Protein AF-A0A7C3SWM1-F1 (afdb_monomer_lite)

Secondary structure (DSSP, 8-state):
-EE-TTT--EE-GGGSEEEEESSSSSSEEEEE-TTT--EEEEEHHHHHTTSS----SS---TTTT----------

Foldseek 3Di:
DDADPPPRDDDDPVQWAWDAAPDPDAQWTWTAHPPPRDIDIDRPVVVQVPDDDDCDPPDPDVCVPDDDDDPDDDD

pLDDT: mean 76.09, std 18.01, range [44.25, 95.5]

Sequence (75 aa):
MVTCYRCGKSGTLAEFTYVGRAVEVGPVTLRSCPACGELLVVDELELELDGPPSPAPWGTGELWGRKFTFENGEV

Radius of gyration: 21.14 Å; chains: 1; bounding box: 69×39×18 Å

Structure (mmCIF, N/CA/C/O backbone):
data_AF-A0A7C3SWM1-F1
#
_entry.id   AF-A0A7C3SWM1-F1
#
loop_
_atom_site.group_PDB
_atom_site.id
_atom_site.type_symbol
_atom_site.label_atom_id
_atom_site.label_alt_id
_atom_site.label_comp_id
_atom_site.label_asym_id
_atom_site.label_entity_id
_atom_site.label_seq_id
_atom_site.pdbx_PDB_ins_code
_atom_site.Cartn_x
_atom_site.Cartn_y
_atom_site.Cartn_z
_atom_site.occupancy
_atom_site.B_iso_or_equiv
_atom_site.auth_seq_id
_atom_site.auth_comp_id
_atom_site.auth_asym_id
_atom_site.auth_atom_id
_atom_site.pdbx_PDB_model_num
ATOM 1 N N . MET A 1 1 ? -3.751 10.213 0.907 1.00 81.12 1 MET A 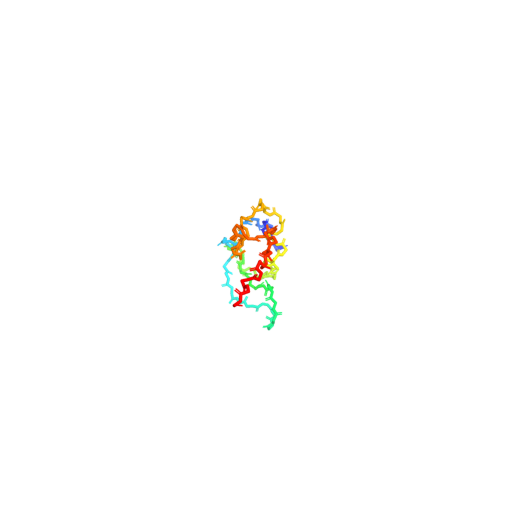N 1
ATOM 2 C CA . MET A 1 1 ? -4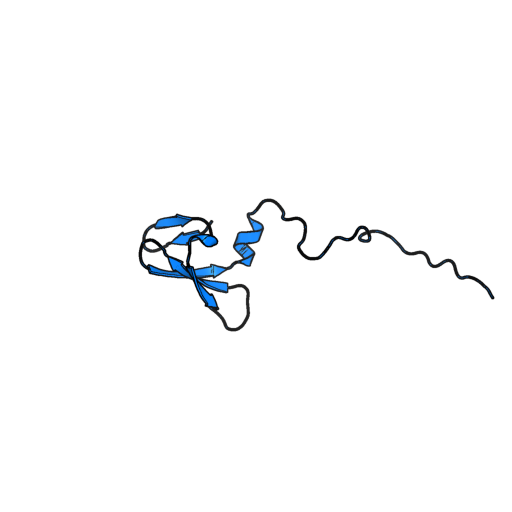.661 9.283 1.632 1.00 81.12 1 MET A CA 1
ATOM 3 C C . MET A 1 1 ? -5.027 8.134 0.703 1.00 81.12 1 MET A C 1
ATOM 5 O O . MET A 1 1 ? -5.153 8.375 -0.487 1.00 81.12 1 MET A O 1
ATOM 9 N N . VAL A 1 2 ? -5.189 6.913 1.216 1.00 87.88 2 VAL A N 1
ATOM 10 C CA . VAL A 1 2 ? -5.524 5.710 0.429 1.00 87.88 2 VAL A CA 1
ATOM 11 C C . VAL A 1 2 ? -6.979 5.332 0.678 1.00 87.88 2 VAL A C 1
ATOM 13 O O . VAL A 1 2 ? -7.431 5.364 1.821 1.00 87.88 2 VAL A O 1
ATOM 16 N N . THR A 1 3 ? -7.708 4.961 -0.377 1.00 91.31 3 THR A N 1
ATOM 17 C CA . THR A 1 3 ? -9.103 4.509 -0.277 1.00 91.31 3 THR A CA 1
ATOM 18 C C . THR A 1 3 ? -9.257 3.127 -0.896 1.00 91.31 3 THR A C 1
ATOM 20 O O . THR A 1 3 ? -8.835 2.888 -2.024 1.00 91.31 3 THR A O 1
ATOM 23 N N . CYS A 1 4 ? -9.875 2.204 -0.160 1.00 93.38 4 CYS A N 1
ATOM 24 C CA . CYS A 1 4 ? -10.176 0.870 -0.658 1.00 93.38 4 CYS A CA 1
ATOM 25 C C . CYS A 1 4 ? -11.321 0.922 -1.677 1.00 93.38 4 CYS A C 1
ATOM 27 O O . CYS A 1 4 ? -12.441 1.290 -1.323 1.00 93.38 4 CYS A O 1
ATOM 29 N N . TYR A 1 5 ? -11.073 0.474 -2.911 1.00 91.44 5 TYR A N 1
ATOM 30 C CA . TYR A 1 5 ? -12.087 0.439 -3.975 1.00 91.44 5 TYR A CA 1
ATOM 31 C C . TYR A 1 5 ? -13.250 -0.522 -3.683 1.00 91.44 5 TYR A C 1
ATOM 33 O O . TYR A 1 5 ? -14.329 -0.368 -4.247 1.00 91.44 5 TYR A O 1
ATOM 41 N N . ARG A 1 6 ? -13.047 -1.520 -2.809 1.00 93.94 6 ARG A N 1
ATOM 42 C CA . ARG A 1 6 ? -14.055 -2.546 -2.514 1.00 93.94 6 ARG A CA 1
ATOM 43 C C . ARG A 1 6 ? -15.012 -2.157 -1.391 1.00 93.94 6 ARG A C 1
ATOM 45 O O . ARG A 1 6 ? -16.212 -2.347 -1.535 1.00 93.94 6 ARG A O 1
ATOM 52 N N . CYS A 1 7 ? -14.498 -1.661 -0.264 1.00 94.25 7 CYS A N 1
ATOM 53 C CA . CYS A 1 7 ? -15.319 -1.344 0.916 1.00 94.25 7 CYS A CA 1
ATOM 54 C C . CYS A 1 7 ? -15.456 0.159 1.196 1.00 94.25 7 CYS A C 1
ATOM 56 O O . CYS A 1 7 ? -16.180 0.537 2.112 1.00 94.25 7 CYS A O 1
ATOM 58 N N . GLY A 1 8 ? -14.746 1.017 0.457 1.00 92.69 8 GLY A N 1
ATOM 59 C CA . GLY A 1 8 ? -14.783 2.470 0.635 1.00 92.69 8 GLY A CA 1
ATOM 60 C C . GLY A 1 8 ? -14.030 2.993 1.862 1.00 92.69 8 GLY A C 1
ATOM 61 O O . GLY A 1 8 ? -14.028 4.198 2.095 1.00 92.69 8 GLY A O 1
ATOM 62 N N . LYS A 1 9 ? -13.371 2.129 2.650 1.00 92.19 9 LYS A N 1
ATOM 63 C CA . LYS A 1 9 ? -12.527 2.546 3.782 1.00 92.19 9 LYS A CA 1
ATOM 64 C C . LYS A 1 9 ? -11.398 3.443 3.272 1.00 92.19 9 LYS A C 1
ATOM 66 O O . LYS A 1 9 ? -10.587 2.996 2.460 1.00 92.19 9 LYS A O 1
ATOM 71 N N . SER A 1 10 ? -11.327 4.667 3.779 1.00 92.56 10 SER A N 1
ATOM 72 C CA . SER A 1 10 ? -10.214 5.592 3.570 1.00 92.56 10 SER A CA 1
ATOM 73 C C . SER A 1 10 ? -9.325 5.668 4.814 1.00 92.56 10 SER A C 1
ATOM 75 O O . SER A 1 10 ? -9.790 5.438 5.933 1.00 92.56 10 SER A O 1
ATOM 77 N N . GLY A 1 11 ? -8.038 5.946 4.613 1.00 90.19 11 GLY A N 1
ATOM 78 C CA . GLY A 1 11 ? -7.058 6.068 5.691 1.00 90.19 11 GLY A CA 1
ATOM 79 C C . GLY A 1 11 ? -5.677 6.505 5.205 1.00 90.19 11 GLY A C 1
ATOM 80 O O . GLY A 1 11 ? -5.447 6.780 4.022 1.00 90.19 11 GLY A O 1
ATOM 81 N N . THR A 1 12 ? -4.741 6.592 6.138 1.00 89.19 12 THR A N 1
ATOM 82 C CA . THR A 1 12 ? -3.316 6.802 5.860 1.00 89.19 12 THR A CA 1
ATOM 83 C C . THR A 1 12 ? -2.666 5.513 5.357 1.00 89.19 12 THR A C 1
ATOM 85 O O . THR A 1 12 ? -3.160 4.423 5.627 1.00 89.19 12 THR A O 1
ATOM 88 N N . LEU A 1 13 ? -1.530 5.608 4.654 1.00 86.81 13 LEU A N 1
ATOM 89 C CA . LEU A 1 13 ? -0.772 4.427 4.211 1.00 86.81 13 LEU A CA 1
ATOM 90 C C . LEU A 1 13 ? -0.478 3.467 5.374 1.00 86.81 13 LEU A C 1
ATOM 92 O O . LEU A 1 13 ? -0.632 2.262 5.217 1.00 86.81 13 LEU A O 1
ATOM 96 N N . ALA A 1 14 ? -0.115 3.995 6.547 1.00 87.38 14 ALA A N 1
ATOM 97 C CA . ALA A 1 14 ? 0.221 3.210 7.735 1.00 87.38 14 ALA A CA 1
ATOM 98 C C . ALA A 1 14 ? -0.920 2.299 8.227 1.00 87.38 14 ALA A C 1
ATOM 100 O O . ALA A 1 14 ? -0.653 1.263 8.830 1.00 87.38 14 ALA A O 1
ATOM 101 N N . GLU A 1 15 ? -2.177 2.650 7.947 1.00 90.19 15 GLU A N 1
ATOM 102 C CA . GLU A 1 15 ? -3.339 1.827 8.302 1.00 90.19 15 GLU A CA 1
ATOM 103 C C . GLU A 1 15 ? -3.540 0.635 7.353 1.00 90.19 15 GLU A C 1
ATOM 105 O O . GLU A 1 15 ? -4.224 -0.323 7.708 1.00 90.19 15 GLU A O 1
ATOM 110 N N . PHE A 1 16 ? -2.948 0.671 6.156 1.00 92.75 16 PHE A N 1
ATOM 111 C CA . PHE A 1 16 ? -3.006 -0.412 5.178 1.00 92.75 16 PHE A CA 1
ATOM 112 C C . PHE A 1 16 ? -1.747 -1.273 5.281 1.00 92.75 16 PHE A C 1
ATOM 114 O O . PHE A 1 16 ? -0.632 -0.807 5.025 1.00 92.75 16 PHE A O 1
ATOM 121 N N . THR A 1 17 ? -1.926 -2.545 5.642 1.00 93.81 17 THR A N 1
ATOM 122 C CA . THR A 1 17 ? -0.820 -3.470 5.913 1.00 93.81 17 THR A CA 1
ATOM 123 C C . THR A 1 17 ? -0.008 -3.724 4.651 1.00 93.81 17 THR A C 1
ATOM 125 O O . THR A 1 17 ? -0.554 -4.158 3.639 1.00 93.81 17 THR A O 1
ATOM 128 N N . TYR A 1 18 ? 1.301 -3.482 4.707 1.00 93.38 18 TYR A N 1
ATOM 129 C CA . TYR A 1 18 ? 2.205 -3.801 3.605 1.00 93.38 18 TYR A CA 1
ATOM 130 C C . TYR A 1 18 ? 2.296 -5.317 3.402 1.00 93.38 18 TYR A C 1
ATOM 132 O O . TYR A 1 18 ? 2.560 -6.056 4.349 1.00 93.38 18 TYR A O 1
ATOM 140 N N . VAL A 1 19 ? 2.081 -5.766 2.165 1.00 94.44 19 VAL A N 1
ATOM 141 C CA . VAL A 1 19 ? 2.173 -7.180 1.775 1.00 94.44 19 VAL A CA 1
ATOM 142 C C . VAL A 1 19 ? 3.450 -7.430 0.981 1.00 94.44 19 VAL A C 1
ATOM 144 O O . VAL A 1 19 ? 4.148 -8.412 1.219 1.00 94.44 19 VAL A O 1
ATOM 147 N N . GLY A 1 20 ? 3.780 -6.540 0.046 1.00 92.19 20 GLY A N 1
ATOM 148 C CA . GLY A 1 20 ? 4.941 -6.710 -0.817 1.00 92.19 20 GLY A CA 1
ATOM 149 C C . GLY A 1 20 ? 5.026 -5.649 -1.903 1.00 92.19 20 GLY A C 1
ATOM 150 O O . GLY A 1 20 ? 4.267 -4.681 -1.916 1.00 92.19 20 GLY A O 1
ATOM 151 N N . ARG A 1 21 ? 5.942 -5.850 -2.847 1.00 91.00 21 ARG A N 1
ATOM 152 C CA . ARG A 1 21 ? 6.007 -5.036 -4.063 1.00 91.00 21 ARG A CA 1
ATOM 153 C C . ARG A 1 21 ? 4.969 -5.528 -5.065 1.00 91.00 21 ARG A C 1
ATOM 155 O O . ARG A 1 21 ? 4.797 -6.735 -5.214 1.00 91.00 21 ARG A O 1
ATOM 162 N N . ALA A 1 22 ? 4.298 -4.605 -5.750 1.00 89.38 22 ALA A N 1
ATOM 163 C CA . ALA A 1 22 ? 3.361 -4.962 -6.817 1.00 89.38 22 ALA A CA 1
ATOM 164 C C . ALA A 1 22 ? 4.079 -5.249 -8.148 1.00 89.38 22 ALA A C 1
ATOM 166 O O . ALA A 1 22 ? 3.564 -5.980 -8.988 1.00 89.38 22 ALA A O 1
ATOM 167 N N . VAL A 1 23 ? 5.275 -4.683 -8.324 1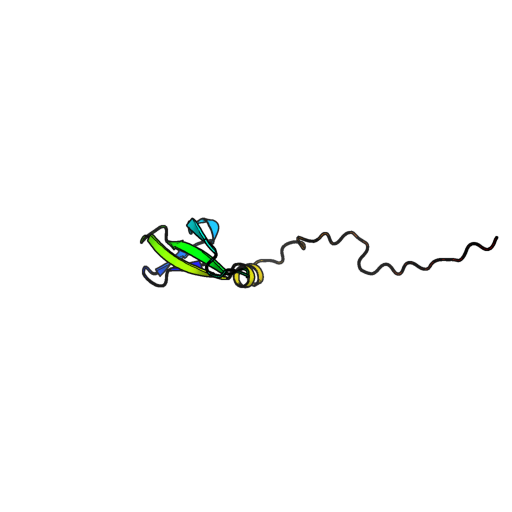.00 86.19 23 VAL A N 1
ATOM 168 C CA . VAL A 1 23 ? 6.140 -4.834 -9.502 1.00 86.19 23 VAL A CA 1
ATOM 169 C C . VAL A 1 23 ? 7.583 -5.089 -9.058 1.00 86.19 23 VAL A C 1
ATOM 171 O O . VAL A 1 23 ? 7.966 -4.727 -7.946 1.00 86.19 23 VAL A O 1
ATOM 174 N N . GLU A 1 24 ? 8.408 -5.701 -9.912 1.00 81.88 24 GLU A N 1
ATOM 175 C CA . GLU A 1 24 ? 9.803 -6.026 -9.563 1.00 81.88 24 GLU A CA 1
ATOM 176 C C . GLU A 1 24 ? 10.658 -4.773 -9.290 1.00 81.88 24 GLU A C 1
ATOM 178 O O . GLU A 1 24 ? 11.535 -4.789 -8.419 1.00 81.88 24 GLU A O 1
ATOM 183 N N . VAL A 1 25 ? 10.365 -3.670 -9.990 1.00 78.81 25 VAL A N 1
ATOM 184 C CA . VAL A 1 25 ? 11.086 -2.394 -9.903 1.00 78.81 25 VAL A CA 1
ATOM 185 C C . VAL A 1 25 ? 10.091 -1.231 -9.884 1.00 78.81 25 VAL A C 1
ATOM 187 O O . VAL A 1 25 ? 9.270 -1.116 -10.789 1.00 78.81 25 VAL A O 1
ATOM 190 N N . GLY A 1 26 ? 10.182 -0.358 -8.877 1.00 79.56 26 GLY A N 1
ATOM 191 C CA . GLY A 1 26 ? 9.369 0.860 -8.758 1.00 79.56 26 GLY A CA 1
ATOM 192 C C . GLY A 1 26 ? 8.811 1.100 -7.346 1.00 79.56 26 GLY A C 1
ATOM 193 O O . GLY A 1 26 ? 8.963 0.234 -6.481 1.00 79.56 26 GLY A O 1
ATOM 194 N N . PR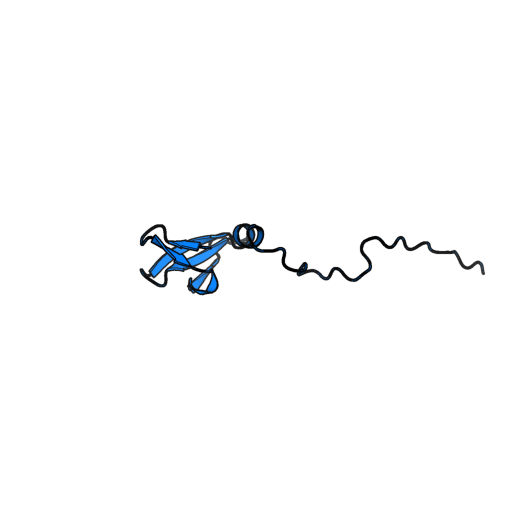O A 1 27 ? 8.165 2.261 -7.107 1.00 84.88 27 PRO A N 1
ATOM 195 C CA . PRO A 1 27 ? 7.572 2.640 -5.816 1.00 84.88 27 PRO A CA 1
ATOM 196 C C . PRO A 1 27 ? 6.184 2.020 -5.574 1.00 84.88 27 PRO A C 1
ATOM 198 O O . PRO A 1 27 ? 5.495 2.364 -4.616 1.00 84.88 27 PRO A O 1
ATOM 201 N N . VAL A 1 28 ? 5.741 1.121 -6.456 1.00 90.56 28 VAL A N 1
ATOM 202 C CA . VAL A 1 28 ? 4.396 0.555 -6.395 1.00 90.56 28 VAL A CA 1
ATOM 203 C C . VAL A 1 28 ? 4.371 -0.639 -5.445 1.00 90.56 28 VAL A C 1
ATOM 205 O O . VAL A 1 28 ? 5.005 -1.678 -5.673 1.00 90.56 28 VAL A O 1
ATOM 208 N N . THR A 1 29 ? 3.591 -0.507 -4.380 1.00 92.88 29 THR A N 1
ATOM 209 C CA . THR A 1 29 ? 3.446 -1.515 -3.333 1.00 92.88 29 THR A CA 1
ATOM 210 C C . THR A 1 29 ? 2.065 -2.145 -3.343 1.00 92.88 29 THR A C 1
ATOM 212 O O . THR A 1 29 ? 1.087 -1.585 -3.833 1.00 92.88 29 THR A O 1
ATOM 215 N N . LEU A 1 30 ? 1.999 -3.358 -2.813 1.00 94.19 30 LEU A N 1
ATOM 216 C CA . LEU A 1 30 ? 0.785 -4.126 -2.636 1.00 94.19 30 LEU A CA 1
ATOM 217 C C . LEU A 1 30 ? 0.450 -4.107 -1.144 1.00 94.19 30 LEU A C 1
ATOM 219 O O . LEU A 1 30 ? 1.260 -4.518 -0.306 1.00 94.19 30 LEU A O 1
ATOM 223 N N . ARG A 1 31 ? -0.724 -3.578 -0.802 1.00 94.25 31 ARG A N 1
ATOM 224 C CA . ARG A 1 31 ? -1.172 -3.382 0.581 1.00 94.25 31 ARG A CA 1
ATOM 225 C C . ARG A 1 31 ? -2.552 -3.990 0.808 1.00 94.25 31 ARG A C 1
ATOM 227 O O . ARG A 1 31 ? -3.376 -4.019 -0.099 1.00 94.25 31 ARG A O 1
ATOM 234 N N . SER A 1 32 ? -2.812 -4.471 2.018 1.00 95.06 32 SER A N 1
ATOM 235 C CA . SER A 1 32 ? -4.087 -5.075 2.410 1.00 95.06 32 SER A CA 1
ATOM 236 C C . SER A 1 32 ? -4.959 -4.083 3.179 1.00 95.06 32 SER A C 1
ATOM 238 O O . SER A 1 32 ? -4.485 -3.364 4.064 1.00 95.06 32 SER A O 1
ATOM 240 N N . CYS A 1 33 ? -6.247 -4.034 2.837 1.00 95.50 33 CYS A N 1
ATOM 241 C CA . CYS A 1 33 ? -7.230 -3.214 3.527 1.00 95.50 33 CYS A CA 1
ATOM 242 C C . CYS A 1 33 ? -7.526 -3.769 4.930 1.00 95.50 33 CYS A C 1
ATOM 244 O O . CYS A 1 33 ? -7.971 -4.912 5.039 1.00 95.50 33 CYS A O 1
ATOM 246 N N . PRO A 1 34 ? -7.429 -2.956 5.998 1.00 93.88 34 PRO A N 1
ATOM 247 C CA . PRO A 1 34 ? -7.693 -3.425 7.361 1.00 93.88 34 PRO A CA 1
ATOM 248 C C . PRO A 1 34 ? -9.170 -3.770 7.615 1.00 93.88 34 PRO A C 1
ATOM 250 O O . PRO A 1 34 ? -9.483 -4.445 8.589 1.00 93.88 34 PRO A O 1
ATOM 253 N N . ALA A 1 35 ? -10.092 -3.291 6.772 1.00 94.19 35 ALA A N 1
ATOM 254 C CA . ALA A 1 35 ? -11.529 -3.487 6.965 1.00 94.19 35 ALA A CA 1
ATOM 255 C C . ALA A 1 35 ? -12.077 -4.739 6.266 1.00 94.19 35 ALA A C 1
ATOM 257 O O . ALA A 1 35 ? -12.943 -5.413 6.812 1.00 94.19 35 ALA A O 1
ATOM 258 N N . CYS A 1 36 ? -11.611 -5.039 5.051 1.00 95.06 36 CYS A N 1
ATOM 259 C CA . CYS A 1 36 ? -12.135 -6.148 4.246 1.00 95.06 36 CYS A CA 1
ATOM 260 C C . CYS A 1 36 ? -11.068 -7.150 3.783 1.00 95.06 36 CYS A C 1
ATOM 262 O O . CYS A 1 36 ? -11.415 -8.125 3.123 1.00 95.06 36 CYS A O 1
ATOM 264 N N . GLY A 1 37 ? -9.789 -6.910 4.088 1.00 92.94 37 GLY A N 1
ATOM 265 C CA . GLY A 1 37 ? -8.663 -7.746 3.659 1.00 92.94 37 GLY A CA 1
ATOM 266 C C . GLY A 1 37 ? -8.285 -7.609 2.181 1.00 92.94 37 GLY A C 1
ATOM 267 O O . GLY A 1 37 ? -7.320 -8.234 1.749 1.00 92.94 37 GLY A O 1
ATOM 268 N N . GLU A 1 38 ? -9.011 -6.793 1.409 1.00 95.44 38 GLU A N 1
ATOM 269 C CA . GLU A 1 38 ? -8.788 -6.637 -0.031 1.00 95.44 38 GLU A CA 1
ATOM 270 C C . GLU A 1 38 ? -7.391 -6.103 -0.342 1.00 95.44 38 GLU A C 1
ATOM 272 O O . GLU A 1 38 ? -6.885 -5.227 0.366 1.00 95.44 38 GLU A O 1
ATOM 277 N N . LEU A 1 39 ? -6.793 -6.606 -1.421 1.00 93.88 39 LEU A N 1
ATOM 278 C CA . LEU A 1 39 ? -5.474 -6.184 -1.863 1.00 93.88 39 LEU A CA 1
ATOM 279 C C . LEU A 1 39 ? -5.573 -4.975 -2.796 1.00 93.88 39 LEU A C 1
ATOM 281 O O . LEU A 1 39 ? -6.410 -4.902 -3.698 1.00 93.88 39 LEU A O 1
ATOM 285 N N . LEU A 1 40 ? -4.697 -4.011 -2.550 1.00 92.56 40 LEU A N 1
ATOM 286 C CA . LEU A 1 40 ? -4.660 -2.708 -3.189 1.00 92.56 40 LEU A CA 1
ATOM 287 C C . LEU A 1 40 ? -3.255 -2.472 -3.723 1.00 92.56 40 LEU A C 1
ATOM 289 O O . LEU A 1 40 ? -2.272 -2.702 -3.018 1.00 92.56 40 LEU A O 1
ATOM 293 N N . VAL A 1 41 ? -3.178 -1.988 -4.955 1.00 92.19 41 VAL A N 1
ATOM 294 C CA . VAL A 1 41 ? -1.935 -1.502 -5.548 1.00 92.19 41 VAL A CA 1
ATOM 295 C C . VAL A 1 41 ? -1.847 -0.012 -5.255 1.00 92.19 41 VAL A C 1
ATOM 297 O O . VAL A 1 41 ? -2.796 0.723 -5.523 1.00 92.19 41 VAL A O 1
ATOM 300 N N . VAL A 1 42 ? -0.742 0.418 -4.658 1.00 89.94 42 VAL A N 1
ATOM 301 C CA . VAL A 1 42 ? -0.555 1.789 -4.191 1.00 89.94 42 VAL A CA 1
ATOM 302 C C . VAL A 1 42 ? 0.798 2.303 -4.663 1.00 89.94 42 VAL A C 1
ATOM 304 O O . VAL A 1 42 ? 1.825 1.707 -4.338 1.00 89.94 42 VAL A O 1
ATOM 307 N N . ASP A 1 43 ? 0.797 3.399 -5.420 1.00 88.62 43 ASP A N 1
ATOM 308 C CA . ASP A 1 43 ? 2.015 4.145 -5.730 1.00 88.62 43 ASP A CA 1
ATOM 309 C C . ASP A 1 43 ? 2.364 5.039 -4.535 1.00 88.62 43 ASP A C 1
ATOM 311 O O . ASP A 1 43 ? 1.606 5.938 -4.165 1.00 88.62 43 ASP A O 1
ATOM 315 N N . GLU A 1 44 ? 3.476 4.735 -3.866 1.00 78.69 44 GLU A N 1
ATOM 316 C CA . GLU A 1 44 ? 3.886 5.483 -2.677 1.00 78.69 44 GLU A CA 1
ATOM 317 C C . GLU A 1 44 ? 4.425 6.874 -3.026 1.00 78.69 44 GLU A C 1
ATOM 319 O O . GLU A 1 44 ? 4.240 7.800 -2.240 1.00 78.69 44 GLU A O 1
ATOM 324 N N . LEU A 1 45 ? 5.007 7.048 -4.216 1.00 75.12 45 LEU A N 1
ATOM 325 C CA . LEU A 1 45 ? 5.628 8.302 -4.635 1.00 75.12 45 LEU A CA 1
ATOM 326 C C . LEU A 1 45 ? 4.576 9.349 -5.013 1.00 75.12 45 LEU A C 1
ATOM 328 O O . LEU A 1 45 ? 4.709 10.519 -4.655 1.00 75.12 45 LEU A O 1
ATOM 332 N N . GLU A 1 46 ? 3.502 8.935 -5.690 1.00 66.56 46 GLU A N 1
ATOM 333 C CA . GLU A 1 46 ? 2.381 9.835 -5.992 1.00 66.56 46 GLU A CA 1
ATOM 334 C C . GLU A 1 46 ? 1.685 10.336 -4.718 1.00 66.56 46 GLU A C 1
ATOM 336 O O . GLU A 1 46 ? 1.224 11.473 -4.664 1.00 66.56 46 GLU A O 1
ATOM 341 N N . LEU A 1 47 ? 1.658 9.526 -3.655 1.00 62.97 47 LEU A N 1
ATOM 342 C CA . LEU A 1 47 ? 1.044 9.909 -2.381 1.00 62.97 47 LEU A CA 1
ATOM 343 C C . LEU A 1 47 ? 1.886 10.888 -1.556 1.00 62.97 47 LEU A C 1
ATOM 345 O O . LEU A 1 47 ? 1.321 11.612 -0.734 1.00 62.97 47 LEU A O 1
ATOM 349 N N . GLU A 1 48 ? 3.205 10.915 -1.751 1.00 59.28 48 GLU A N 1
ATOM 350 C CA . GLU A 1 48 ? 4.107 11.860 -1.081 1.00 59.28 48 GLU A CA 1
ATOM 351 C C . GLU A 1 48 ? 4.051 13.268 -1.694 1.00 59.28 48 GLU A C 1
ATOM 353 O O . GLU A 1 48 ? 4.302 14.249 -0.993 1.00 59.28 48 GLU A O 1
ATOM 358 N N . LEU A 1 49 ? 3.662 13.391 -2.968 1.00 56.31 49 LEU A N 1
ATOM 359 C CA . LEU A 1 49 ? 3.531 14.680 -3.662 1.00 56.31 49 LEU A CA 1
ATOM 360 C C . LEU A 1 49 ? 2.343 15.528 -3.164 1.00 56.31 49 LEU A C 1
ATOM 362 O O . LEU A 1 49 ? 2.375 16.749 -3.296 1.00 56.31 49 LEU A O 1
ATOM 366 N N . ASP A 1 50 ? 1.331 14.902 -2.556 1.00 52.84 50 ASP A N 1
ATOM 367 C CA . ASP A 1 50 ? 0.148 15.562 -1.974 1.00 52.84 50 ASP A CA 1
ATOM 368 C C . ASP A 1 50 ? 0.322 15.944 -0.481 1.00 52.84 50 ASP A C 1
ATOM 370 O O . ASP A 1 50 ? -0.605 16.446 0.163 1.00 52.84 50 ASP A O 1
ATOM 374 N N . GLY A 1 51 ? 1.496 15.693 0.110 1.00 48.03 51 GLY A N 1
ATOM 375 C CA . GLY A 1 51 ? 1.831 16.091 1.483 1.00 48.03 51 GLY A CA 1
ATOM 376 C C . GLY A 1 51 ? 2.401 17.516 1.579 1.00 48.03 51 GLY A C 1
ATOM 377 O O . GLY A 1 51 ? 2.900 18.049 0.586 1.00 48.03 51 GLY A O 1
ATOM 378 N N . PRO A 1 52 ? 2.383 18.166 2.766 1.00 52.09 52 PRO A N 1
ATOM 379 C CA . PRO A 1 52 ? 3.200 19.363 2.971 1.00 52.09 52 PRO A CA 1
ATOM 380 C C . PRO A 1 52 ? 4.656 19.012 2.633 1.00 52.09 52 PRO A C 1
ATOM 382 O O . PRO A 1 52 ? 5.084 17.911 2.983 1.00 52.09 52 PRO A O 1
ATOM 385 N N . PRO A 1 53 ? 5.413 19.900 1.964 1.00 50.06 53 PRO A N 1
ATOM 386 C CA . PRO A 1 53 ? 6.754 19.579 1.499 1.00 50.06 53 PRO A CA 1
ATOM 387 C C . PRO A 1 53 ? 7.607 19.132 2.686 1.00 50.06 53 PRO A C 1
ATOM 389 O O . PRO A 1 53 ? 7.969 19.932 3.551 1.00 50.06 53 PRO A O 1
ATOM 392 N N . SER A 1 54 ? 7.902 17.835 2.739 1.00 53.88 54 SER A N 1
ATOM 393 C CA . SER A 1 54 ? 8.908 17.278 3.629 1.00 53.88 54 SER A CA 1
ATOM 394 C C . SER A 1 54 ? 10.216 18.032 3.377 1.00 53.88 54 SER A C 1
ATOM 396 O O . SER A 1 54 ? 10.557 18.261 2.210 1.00 53.88 54 SER A O 1
ATOM 398 N N . PRO A 1 55 ? 10.989 18.418 4.409 1.00 53.84 55 PRO A N 1
ATOM 399 C CA . PRO A 1 55 ? 12.353 18.860 4.169 1.00 53.84 55 PRO A CA 1
ATOM 400 C C . PRO A 1 55 ? 13.074 17.707 3.462 1.00 53.84 55 PRO A C 1
ATOM 402 O O . PRO A 1 55 ? 13.024 16.569 3.926 1.00 53.84 55 PRO A O 1
ATOM 405 N N . ALA A 1 56 ? 13.633 17.998 2.287 1.00 54.34 56 ALA A N 1
ATOM 406 C CA . ALA A 1 56 ? 14.165 17.022 1.346 1.00 54.34 56 ALA A CA 1
ATOM 407 C C . ALA A 1 56 ? 14.954 15.896 2.056 1.00 54.34 56 ALA A C 1
ATOM 409 O O . ALA A 1 56 ? 15.874 16.195 2.822 1.00 54.34 56 ALA A O 1
ATOM 410 N N . PRO A 1 57 ? 14.649 14.606 1.801 1.00 54.09 57 PRO A N 1
ATOM 411 C CA . PRO A 1 57 ? 15.322 13.495 2.479 1.00 54.09 57 PRO A CA 1
ATOM 412 C C . PRO A 1 57 ? 16.799 13.344 2.077 1.00 54.09 57 PRO A C 1
ATOM 414 O O . PRO A 1 57 ? 17.524 12.527 2.639 1.00 54.09 57 PRO A O 1
ATOM 417 N N . TRP A 1 58 ? 17.261 14.115 1.093 1.00 54.41 58 TRP A N 1
ATOM 418 C CA . TRP A 1 58 ? 18.630 14.114 0.602 1.00 54.41 58 TRP A CA 1
ATOM 419 C C . TRP A 1 58 ? 19.169 15.479 0.983 1.00 54.41 58 TRP A C 1
ATOM 421 O O . TRP A 1 58 ? 18.816 16.478 0.360 1.00 54.41 58 TRP A O 1
ATOM 431 N N . GLY A 1 59 ? 19.921 15.510 2.083 1.00 49.75 59 GLY A N 1
ATOM 432 C CA . GLY A 1 59 ? 20.314 16.724 2.780 1.00 49.75 59 GLY A CA 1
ATOM 433 C C . GLY A 1 59 ? 20.636 17.878 1.839 1.00 49.75 59 GLY A C 1
ATOM 434 O O . GLY A 1 59 ? 21.702 17.927 1.225 1.00 49.75 59 GLY A O 1
ATOM 435 N N . THR A 1 60 ? 19.739 18.859 1.806 1.00 52.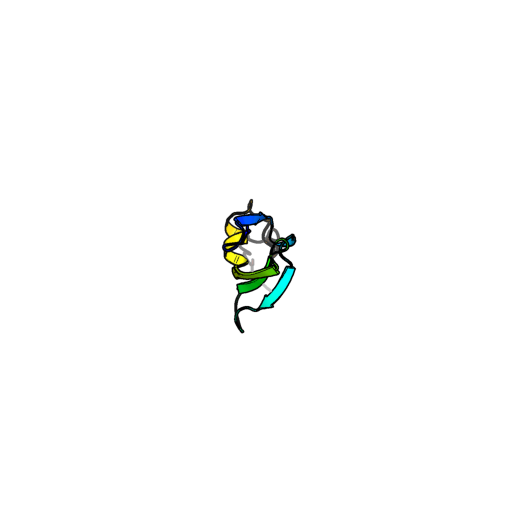53 60 THR A N 1
ATOM 436 C CA . THR A 1 60 ? 20.085 20.250 1.536 1.00 52.53 60 THR A CA 1
ATOM 437 C C . THR A 1 60 ? 20.979 20.725 2.676 1.00 52.53 60 THR A C 1
ATOM 439 O O . THR A 1 60 ? 20.570 21.481 3.551 1.00 52.53 60 THR A O 1
ATOM 442 N N . GLY A 1 61 ? 22.220 20.233 2.683 1.00 51.12 61 GLY A N 1
ATOM 443 C CA . GLY A 1 61 ? 23.320 20.970 3.273 1.00 51.12 61 GLY A CA 1
ATOM 444 C C . GLY A 1 61 ? 23.377 22.333 2.592 1.00 51.12 61 GLY A C 1
ATOM 445 O O . GLY A 1 61 ? 23.032 22.464 1.415 1.00 51.12 61 GLY A O 1
ATOM 446 N N . GLU A 1 62 ? 23.796 23.340 3.344 1.00 56.97 62 GLU A N 1
ATOM 447 C CA . GLU A 1 62 ? 23.848 24.781 3.045 1.00 56.97 62 GLU A CA 1
ATOM 448 C C . GLU A 1 62 ? 24.747 25.173 1.841 1.00 56.97 62 GLU A C 1
ATOM 450 O O . GLU A 1 62 ? 25.322 26.260 1.777 1.00 56.97 62 GLU A O 1
ATOM 455 N N . LEU A 1 63 ? 24.927 24.267 0.883 1.00 57.09 63 LEU A N 1
ATOM 456 C CA . LEU A 1 63 ? 25.855 24.341 -0.237 1.00 57.09 63 LEU A CA 1
ATOM 457 C C . LEU A 1 63 ? 25.154 24.553 -1.581 1.00 57.09 63 LEU A C 1
ATOM 459 O O . LEU A 1 63 ? 25.813 24.943 -2.546 1.00 57.09 63 LEU A O 1
ATOM 463 N N . TRP A 1 64 ? 23.837 24.339 -1.667 1.00 51.41 64 TRP A N 1
ATOM 464 C CA . TRP A 1 64 ? 23.086 24.628 -2.888 1.00 51.41 64 TRP A CA 1
ATOM 465 C C . TRP A 1 64 ? 23.078 26.143 -3.141 1.00 51.41 64 TRP A C 1
ATOM 467 O O . TRP A 1 64 ? 22.429 26.906 -2.434 1.00 51.41 64 TRP A O 1
ATOM 477 N N . GLY A 1 65 ? 23.864 26.580 -4.129 1.00 5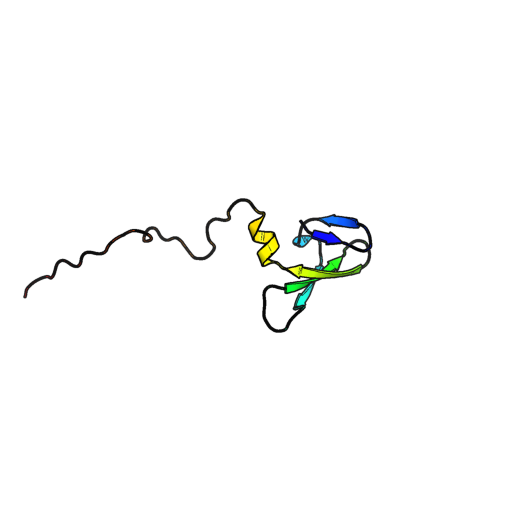9.16 65 GLY A N 1
ATOM 478 C CA . GLY A 1 65 ? 24.016 27.987 -4.512 1.00 59.16 65 GLY A CA 1
ATOM 479 C C . GLY A 1 65 ? 25.365 28.627 -4.167 1.00 59.16 65 GLY A C 1
ATOM 480 O O . GLY A 1 65 ? 25.625 29.742 -4.623 1.00 59.16 65 GLY A O 1
ATOM 481 N N . ARG A 1 66 ? 26.269 27.951 -3.438 1.00 56.12 66 ARG A N 1
ATOM 482 C CA . ARG A 1 66 ? 27.633 28.475 -3.237 1.00 56.12 66 ARG A CA 1
ATOM 483 C C . ARG A 1 66 ? 28.493 28.178 -4.463 1.00 56.12 66 ARG A C 1
ATOM 485 O O . ARG A 1 66 ? 28.841 27.035 -4.741 1.00 56.12 66 ARG A O 1
ATOM 492 N N . LYS A 1 67 ? 28.864 29.232 -5.193 1.00 64.50 67 LYS A N 1
ATOM 493 C CA . LYS A 1 67 ? 29.958 29.182 -6.169 1.00 64.50 67 LYS A CA 1
ATOM 494 C C . LYS A 1 67 ? 31.269 29.130 -5.387 1.00 64.50 67 LYS A C 1
ATOM 496 O O . LYS A 1 67 ? 31.605 30.087 -4.696 1.00 64.50 67 LYS A O 1
ATOM 501 N N . PHE A 1 68 ? 31.984 28.015 -5.466 1.00 64.81 68 PHE A N 1
ATOM 502 C CA . PHE A 1 68 ? 33.353 27.939 -4.970 1.00 64.81 68 PHE A CA 1
ATOM 503 C C . PHE A 1 68 ? 34.263 28.566 -6.022 1.00 64.81 68 PHE A C 1
ATOM 505 O O . PHE A 1 68 ? 34.527 27.965 -7.061 1.00 64.81 68 PHE A O 1
ATOM 512 N N . THR A 1 69 ? 34.694 29.801 -5.782 1.00 61.31 69 THR A N 1
ATOM 513 C CA . THR A 1 69 ? 35.783 30.401 -6.551 1.00 61.31 69 THR A CA 1
ATOM 514 C C . THR A 1 69 ? 37.082 29.898 -5.937 1.00 61.31 69 THR A C 1
ATOM 516 O O . THR A 1 69 ? 37.373 30.192 -4.780 1.00 61.31 69 THR A O 1
ATOM 519 N N . PHE A 1 70 ? 37.835 29.094 -6.681 1.00 59.16 70 PHE A N 1
ATOM 520 C CA . PHE A 1 70 ? 39.203 28.758 -6.308 1.00 59.16 70 PHE A CA 1
ATOM 521 C C . PHE A 1 70 ? 40.078 29.963 -6.665 1.00 59.16 70 PHE A C 1
ATOM 523 O O . PHE A 1 70 ? 40.318 30.223 -7.843 1.00 59.16 70 PHE A O 1
ATOM 530 N N . GLU A 1 71 ? 40.510 30.732 -5.667 1.00 53.66 71 GLU A N 1
ATOM 531 C CA . GLU A 1 71 ? 41.650 31.632 -5.840 1.00 53.66 71 GLU A CA 1
ATOM 532 C C . GLU A 1 71 ? 42.906 30.758 -5.868 1.00 53.66 71 GLU A C 1
ATOM 534 O O . GLU A 1 71 ? 43.263 30.119 -4.878 1.00 53.66 71 GLU A O 1
ATOM 539 N N . ASN A 1 72 ? 43.517 30.660 -7.050 1.00 51.66 72 ASN A N 1
ATOM 540 C CA . ASN A 1 72 ? 44.798 29.995 -7.242 1.00 51.66 72 ASN A CA 1
ATOM 541 C C . ASN A 1 72 ? 45.838 30.645 -6.323 1.00 51.66 72 ASN A C 1
ATOM 543 O O . ASN A 1 72 ? 46.231 31.789 -6.538 1.00 51.66 72 ASN A O 1
ATOM 547 N N . GLY A 1 73 ? 46.294 29.894 -5.321 1.00 50.25 73 GLY A N 1
ATOM 548 C CA . GLY A 1 73 ? 47.570 30.151 -4.673 1.00 50.25 73 GLY A CA 1
ATOM 549 C C . GLY A 1 73 ? 48.690 29.865 -5.669 1.00 50.25 73 GLY A C 1
ATOM 550 O O . GLY A 1 73 ? 48.923 28.707 -6.019 1.00 50.25 73 GLY A O 1
ATOM 551 N N . GLU A 1 74 ? 49.337 30.924 -6.149 1.00 44.25 74 GLU A N 1
ATOM 552 C CA . GLU A 1 74 ? 50.637 30.846 -6.813 1.00 44.25 74 GLU A CA 1
ATOM 553 C C . GLU A 1 74 ? 51.710 30.380 -5.814 1.00 44.25 74 GLU A C 1
ATOM 555 O O . GLU A 1 74 ? 51.721 30.788 -4.649 1.00 44.25 74 GLU A O 1
ATOM 560 N N . VAL A 1 75 ? 52.561 29.475 -6.307 1.00 46.28 75 VAL A N 1
ATOM 561 C CA . VAL A 1 75 ? 53.818 28.994 -5.710 1.00 46.28 75 VAL A CA 1
ATOM 562 C C . VAL A 1 75 ? 54.918 30.019 -5.943 1.00 46.28 75 VAL A C 1
ATOM 564 O O . VAL A 1 75 ? 54.972 30.547 -7.075 1.00 46.28 75 VAL A O 1
#